Protein AF-A0A9D4VQV7-F1 (afdb_monomer)

Solvent-accessible surface area (backbone atoms only — not comparable to full-atom values): 7596 Å² total; per-residue (Å²): 142,79,90,75,77,91,83,79,82,80,90,80,82,66,96,60,77,80,74,54,74,72,49,72,66,51,50,52,51,50,50,54,52,49,52,47,58,74,73,32,100,76,67,82,64,39,58,66,58,33,50,50,50,48,56,39,54,72,32,68,40,46,46,51,50,55,73,50,18,88,80,66,76,58,61,87,49,49,63,60,50,6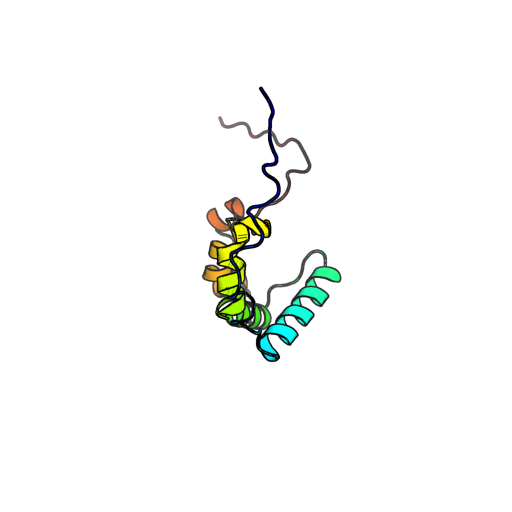4,79,36,30,74,57,67,20,37,95,81,56,71,86,47,76,63,54,60,71,58,51,84,68,81,78,88,67,91,82,88,82,88,86,132

Mean predicted aligned error: 12.28 Å

pLDDT: mean 74.73, std 15.75, range [38.66, 90.81]

Foldseek 3Di:
DDPDDPPPPPPPDDPPLPVFDQDPLLVVLVVVVVVQVVPDVDRQLAQVNLVSVLVNCPRPNNVVVVVVCVVVVDQPCVVVCNVCSNLSNDPPRDDDPVNVVSPDDDPPDDDDDDDD

Radius of gyration: 19.76 Å; Cα contacts (8 Å, |Δi|>4): 47; chains: 1; bounding box: 41×47×54 Å

Organism: Pisum sativum (NCBI:txid3888)

Sequence (116 aa):
MVLHDGAKELAQNDLNSAKYVISDESKDIGEKLSEIGSRLDYPHLTKDLAKEIETLWEDAAIQETYARGNELQVPDCTKYFMENLQRLSDANYVPTKEDVLYARVRTTGVVEIQFR

Nearest PDB structures (foldseek):
  2xtz-assembly1_A  TM=8.833E-01  e=1.045E-09  Arabidopsis thaliana
  1bh2-assembly1_A  TM=8.560E-01  e=1.954E-04  Rattus norvegicus
  1gia-assembly1_A  TM=8.616E-01  e=2.072E-04  Rattus norvegicus
  2gtp-assembly2_B  TM=8.513E-01  e=1.954E-04  Homo sapiens
  7l0s-assembly1_A  TM=8.351E-01  e=7.985E-04  Homo sapiens

Structure (mmCIF, N/CA/C/O backbone):
data_AF-A0A9D4VQV7-F1
#
_entry.id   AF-A0A9D4VQV7-F1
#
loop_
_atom_site.group_PDB
_atom_site.id
_atom_site.type_symbol
_atom_site.label_atom_id
_atom_site.label_alt_id
_atom_site.label_comp_id
_atom_site.label_asym_id
_atom_site.label_entity_id
_atom_site.label_seq_id
_atom_site.pdbx_PDB_ins_code
_atom_site.Cartn_x
_atom_site.Cartn_y
_atom_site.Cartn_z
_atom_site.occupancy
_atom_site.B_iso_or_equiv
_atom_site.auth_seq_id
_atom_site.auth_comp_id
_atom_site.auth_asym_id
_atom_site.auth_atom_id
_atom_site.pdbx_PDB_model_num
ATOM 1 N N . MET A 1 1 ? 30.487 33.971 27.716 1.00 39.31 1 MET A N 1
ATOM 2 C CA . MET A 1 1 ? 29.899 33.112 26.669 1.00 39.31 1 MET A CA 1
ATOM 3 C C . MET A 1 1 ? 29.344 31.885 27.373 1.00 39.31 1 MET A C 1
ATOM 5 O O . MET A 1 1 ? 30.071 30.930 27.591 1.00 39.31 1 MET A O 1
ATOM 9 N N . VAL A 1 2 ? 28.117 31.995 27.883 1.00 38.66 2 VAL A N 1
ATOM 10 C CA . VAL A 1 2 ? 27.450 30.943 28.663 1.00 38.66 2 VAL A CA 1
ATOM 11 C C . VAL A 1 2 ? 26.304 30.443 27.797 1.00 38.66 2 VAL A C 1
ATOM 13 O O . VAL A 1 2 ? 25.373 31.195 27.520 1.00 38.66 2 VAL A O 1
ATOM 16 N N . LEU A 1 3 ? 26.432 29.215 27.301 1.00 40.75 3 LEU A N 1
ATOM 17 C CA . LEU A 1 3 ? 25.389 28.519 26.557 1.00 40.75 3 LEU A CA 1
ATOM 18 C C . LEU A 1 3 ? 24.349 28.043 27.577 1.00 40.75 3 LEU A C 1
ATOM 20 O O . LEU A 1 3 ? 24.502 26.983 28.179 1.00 40.75 3 LEU A O 1
ATOM 24 N N . HIS A 1 4 ? 23.344 28.876 27.836 1.00 41.34 4 HIS A N 1
ATOM 25 C CA . HIS A 1 4 ? 22.174 28.476 28.606 1.00 41.34 4 HIS A CA 1
ATOM 26 C C . HIS A 1 4 ? 21.240 27.648 27.717 1.00 41.34 4 HIS A C 1
ATOM 28 O O . HIS A 1 4 ? 20.682 28.154 26.750 1.00 41.34 4 HIS A O 1
ATOM 34 N N . ASP A 1 5 ? 21.119 26.372 28.078 1.00 45.41 5 ASP A N 1
ATOM 35 C CA . ASP A 1 5 ? 19.846 25.664 28.239 1.00 45.41 5 ASP A CA 1
ATOM 36 C C . ASP A 1 5 ? 18.832 25.795 27.086 1.00 45.41 5 ASP A C 1
ATOM 38 O O . ASP A 1 5 ? 17.747 26.347 27.230 1.00 45.41 5 ASP A O 1
ATOM 42 N N . GLY A 1 6 ? 19.168 25.218 25.930 1.00 42.66 6 GLY A N 1
ATOM 43 C CA . GLY A 1 6 ? 18.225 24.964 24.832 1.00 42.66 6 GLY A CA 1
ATOM 44 C C . GLY A 1 6 ? 17.410 23.676 25.015 1.00 42.66 6 GLY A C 1
ATOM 45 O O . GLY A 1 6 ? 17.078 23.027 24.029 1.00 42.66 6 GLY A O 1
ATOM 46 N N . ALA A 1 7 ? 17.149 23.253 26.256 1.00 48.09 7 ALA A N 1
ATOM 47 C CA . ALA A 1 7 ? 16.491 21.978 26.560 1.00 48.09 7 ALA A CA 1
ATOM 48 C C . ALA A 1 7 ? 15.064 22.132 27.118 1.00 48.09 7 ALA A C 1
ATOM 50 O O . ALA A 1 7 ? 14.481 21.151 27.577 1.00 48.09 7 ALA A O 1
ATOM 51 N N . LYS A 1 8 ? 14.480 23.341 27.084 1.00 44.75 8 LYS A N 1
ATOM 52 C CA . LYS A 1 8 ? 13.220 23.628 27.790 1.00 44.75 8 LYS A CA 1
ATOM 53 C C . LYS A 1 8 ? 12.058 24.167 26.945 1.00 44.75 8 LYS A C 1
ATOM 55 O O . LYS A 1 8 ? 11.101 24.670 27.520 1.00 44.75 8 LYS A O 1
ATOM 60 N N . GLU A 1 9 ? 12.076 24.022 25.619 1.00 46.41 9 GLU A N 1
ATOM 61 C CA . GLU A 1 9 ? 11.001 24.580 24.767 1.00 46.41 9 GLU A CA 1
ATOM 62 C C . GLU A 1 9 ? 10.366 23.605 23.757 1.00 46.41 9 GLU A C 1
ATOM 64 O O . GLU A 1 9 ? 9.776 24.042 22.777 1.00 46.41 9 GLU A O 1
ATOM 69 N N . LEU A 1 10 ? 10.402 22.286 23.995 1.00 43.19 10 LEU A N 1
ATOM 70 C CA . LEU A 1 10 ? 9.681 21.315 23.141 1.00 43.19 10 LEU A CA 1
ATOM 71 C C . LEU A 1 10 ? 8.459 20.657 23.804 1.00 43.19 10 LEU A C 1
ATOM 73 O O . LEU A 1 10 ? 7.803 19.822 23.195 1.00 43.19 10 LEU A O 1
ATOM 77 N N . ALA A 1 11 ? 8.095 21.045 25.028 1.00 43.81 11 ALA A N 1
ATOM 78 C CA . ALA A 1 11 ? 6.955 20.460 25.745 1.00 43.81 11 ALA A CA 1
ATOM 79 C C . ALA A 1 11 ? 5.638 21.238 25.551 1.00 43.81 11 ALA A C 1
ATOM 81 O O . ALA A 1 11 ? 4.789 21.250 26.442 1.00 43.81 11 ALA A O 1
ATOM 82 N N . GLN A 1 12 ? 5.472 21.941 24.426 1.00 46.19 12 GLN A N 1
ATOM 83 C CA . GLN A 1 12 ? 4.318 22.822 24.241 1.00 46.19 12 GLN A CA 1
ATOM 84 C C . GLN A 1 12 ? 3.842 22.912 22.788 1.00 46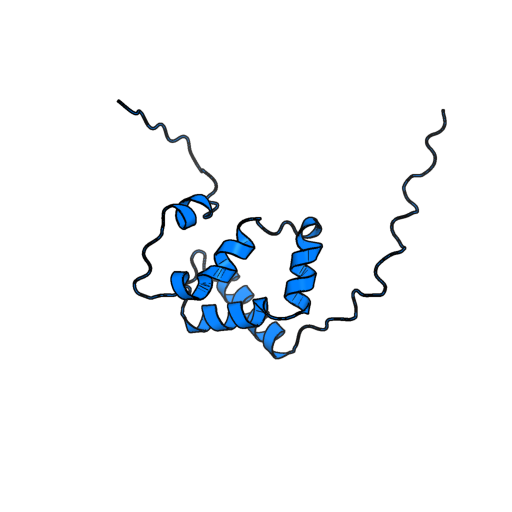.19 12 GLN A C 1
ATOM 86 O O . GLN A 1 12 ? 3.686 23.996 22.244 1.00 46.19 12 GLN A O 1
ATOM 91 N N . ASN A 1 13 ? 3.585 21.766 22.159 1.00 46.53 13 ASN A N 1
ATOM 92 C CA . ASN A 1 13 ? 2.568 21.643 21.111 1.00 46.53 13 ASN A CA 1
ATOM 93 C C . ASN A 1 13 ? 2.351 20.165 20.790 1.00 46.53 13 ASN A C 1
ATOM 95 O O . ASN A 1 13 ? 3.061 19.632 19.956 1.00 46.53 13 ASN A O 1
ATOM 99 N N . ASP A 1 14 ? 1.404 19.511 21.469 1.00 51.31 14 ASP A N 1
ATOM 100 C CA . ASP A 1 14 ? 0.492 18.572 20.799 1.00 51.31 14 ASP A CA 1
ATOM 101 C C . ASP A 1 14 ? -0.667 18.152 21.720 1.00 51.31 14 ASP A C 1
ATOM 103 O O . ASP A 1 14 ? -0.900 16.988 22.031 1.00 51.31 14 ASP A O 1
ATOM 107 N N . LEU A 1 15 ? -1.468 19.131 22.144 1.00 45.78 15 LEU A N 1
ATOM 108 C CA . LEU A 1 15 ? -2.792 18.873 22.731 1.00 45.78 15 LEU A CA 1
ATOM 109 C C . LEU A 1 15 ? -3.804 18.324 21.696 1.00 45.78 15 LEU A C 1
ATOM 111 O O . LEU A 1 15 ? -4.986 18.203 22.006 1.00 45.78 15 LEU A O 1
ATOM 115 N N . ASN A 1 16 ? -3.358 17.978 20.480 1.00 47.16 16 ASN A N 1
ATOM 116 C CA . ASN A 1 16 ? -4.187 17.421 19.412 1.00 47.16 16 ASN A CA 1
ATOM 117 C C . ASN A 1 16 ? -3.869 15.948 19.082 1.00 47.16 16 ASN A C 1
ATOM 119 O O . ASN A 1 16 ? -4.652 15.312 18.383 1.00 47.16 16 ASN A O 1
ATOM 123 N N . SER A 1 17 ? -2.801 15.364 19.646 1.00 48.19 17 SER A N 1
ATOM 124 C CA . SER A 1 17 ? -2.426 13.956 19.414 1.00 48.19 17 SER A CA 1
ATOM 125 C C . SER A 1 17 ? -3.482 12.939 19.883 1.00 48.19 17 SER A C 1
ATOM 127 O O . SER A 1 17 ? -3.385 11.763 19.548 1.00 48.19 17 SER A O 1
ATOM 129 N N . ALA A 1 18 ? -4.490 13.365 20.651 1.00 47.00 18 ALA A N 1
ATOM 130 C CA . ALA A 1 18 ? -5.588 12.520 21.125 1.00 47.00 18 ALA A CA 1
ATOM 131 C C . ALA A 1 18 ? -6.860 12.595 20.254 1.00 47.00 18 ALA A C 1
ATOM 133 O O . ALA A 1 18 ? -7.886 12.035 20.635 1.00 47.00 18 ALA A O 1
ATOM 134 N N . LYS A 1 19 ? -6.843 13.317 19.122 1.00 55.03 19 LYS A N 1
ATOM 135 C CA . LYS A 1 19 ? -8.062 13.560 18.332 1.00 55.03 19 LYS A CA 1
ATOM 136 C C . LYS A 1 19 ? -8.415 12.429 17.363 1.00 55.03 19 LYS A C 1
ATOM 138 O O . LYS A 1 19 ? -9.588 12.274 17.032 1.00 55.03 19 LYS A O 1
ATOM 143 N N . TYR A 1 20 ? -7.438 11.625 16.955 1.00 57.66 20 TYR A N 1
ATOM 144 C CA . TYR A 1 20 ? -7.641 10.547 15.991 1.00 57.66 20 TYR A CA 1
ATOM 145 C C . TYR A 1 20 ? -7.357 9.209 16.662 1.00 57.66 20 TYR A C 1
ATOM 147 O O . TYR A 1 20 ? -6.229 8.728 16.718 1.00 57.66 20 TYR A O 1
ATOM 155 N N . VAL A 1 21 ? -8.409 8.642 17.245 1.00 67.38 21 VAL A N 1
ATOM 156 C CA . VAL A 1 21 ? -8.399 7.259 17.714 1.00 67.38 21 VAL A CA 1
ATOM 157 C C . VAL A 1 21 ? -8.546 6.377 16.482 1.00 67.38 21 VAL A C 1
ATOM 159 O O . VAL A 1 21 ? -9.537 6.501 1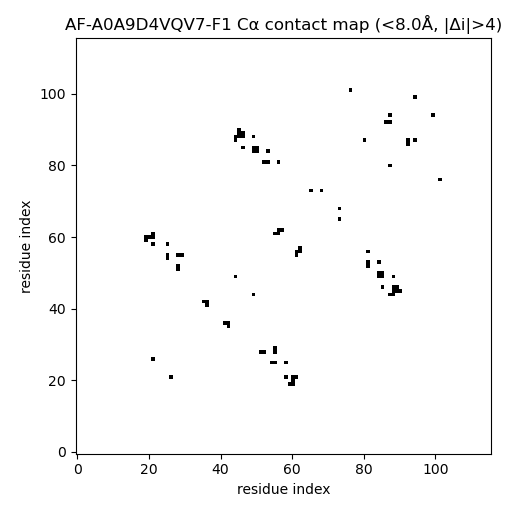5.765 1.00 67.38 21 VAL A O 1
ATOM 162 N N . ILE A 1 22 ? -7.560 5.511 16.245 1.00 71.69 22 ILE A N 1
ATOM 163 C CA . ILE A 1 22 ? -7.642 4.478 15.209 1.00 71.69 22 ILE A CA 1
ATOM 164 C C . ILE A 1 22 ? -8.887 3.630 15.492 1.00 71.69 22 ILE A C 1
ATOM 166 O O . ILE A 1 22 ? -9.069 3.155 16.618 1.00 71.69 22 ILE A O 1
ATOM 170 N N . SER A 1 23 ? -9.740 3.461 14.483 1.00 77.75 23 SER A N 1
ATOM 171 C CA . SER A 1 23 ? -10.932 2.615 14.585 1.00 77.75 23 SER A CA 1
ATOM 172 C C . SER A 1 23 ? -10.548 1.166 14.911 1.00 77.75 23 SER A C 1
ATOM 174 O O . SER A 1 23 ? -9.482 0.698 14.514 1.00 77.75 23 SER A O 1
ATOM 176 N N . ASP A 1 24 ? -11.420 0.434 15.612 1.00 77.50 24 ASP A N 1
ATOM 177 C CA . ASP A 1 24 ? -11.154 -0.962 16.006 1.00 77.50 24 ASP A CA 1
ATOM 178 C C . ASP A 1 24 ? -10.850 -1.856 14.783 1.00 77.50 24 ASP A C 1
ATOM 180 O O . ASP A 1 24 ? -9.921 -2.657 14.812 1.00 77.50 24 ASP A O 1
ATOM 184 N N . GLU A 1 25 ? -11.533 -1.607 13.660 1.00 78.38 25 GLU A N 1
ATOM 185 C CA . GLU A 1 25 ? -11.310 -2.279 12.369 1.00 78.38 25 GLU A CA 1
ATOM 186 C C . GLU A 1 25 ? -9.920 -1.988 11.776 1.00 78.38 2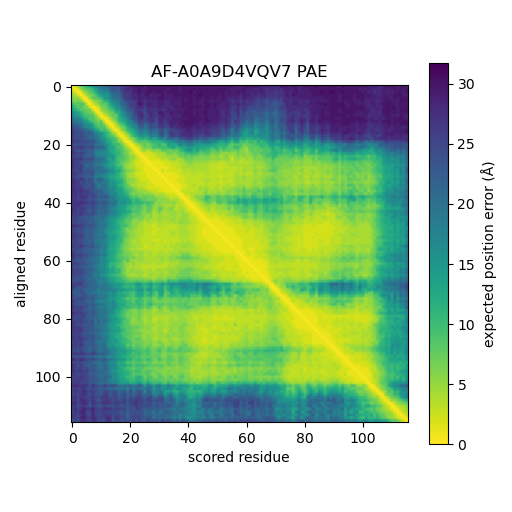5 GLU A C 1
ATOM 188 O O . GLU A 1 25 ? -9.187 -2.900 11.402 1.00 78.38 25 GLU A O 1
ATOM 193 N N . SER A 1 26 ? -9.497 -0.723 11.756 1.00 82.62 26 SER A N 1
ATOM 194 C CA . SER A 1 26 ? -8.164 -0.323 11.28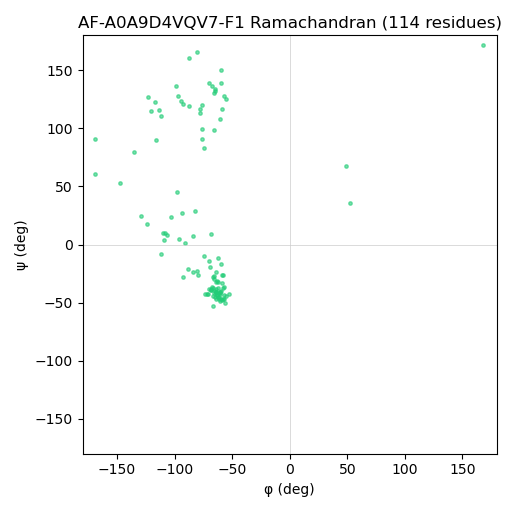5 1.00 82.62 26 SER A CA 1
ATOM 195 C C . SER A 1 26 ? -7.046 -0.909 12.158 1.00 82.62 26 SER A C 1
ATOM 197 O O . SER A 1 26 ? -5.954 -1.210 11.671 1.00 82.62 26 SER A O 1
ATOM 199 N N . LYS A 1 27 ? -7.313 -1.098 13.455 1.00 83.31 27 LYS A N 1
ATOM 200 C CA . LYS A 1 27 ? -6.377 -1.724 14.390 1.00 83.31 27 LYS A CA 1
ATOM 201 C C . LYS A 1 27 ? -6.231 -3.228 14.133 1.00 83.31 27 LYS A C 1
ATOM 203 O O . LYS A 1 27 ? -5.100 -3.710 14.132 1.00 83.31 27 LYS A O 1
ATOM 208 N N . ASP A 1 28 ? -7.333 -3.934 13.880 1.00 86.06 28 ASP A N 1
ATOM 209 C CA . ASP A 1 28 ? -7.330 -5.356 13.500 1.00 86.06 28 ASP A CA 1
ATOM 210 C C . ASP A 1 28 ? -6.537 -5.585 12.202 1.00 86.06 28 ASP A C 1
ATOM 212 O O . ASP A 1 28 ? -5.613 -6.402 12.166 1.00 86.06 28 ASP A O 1
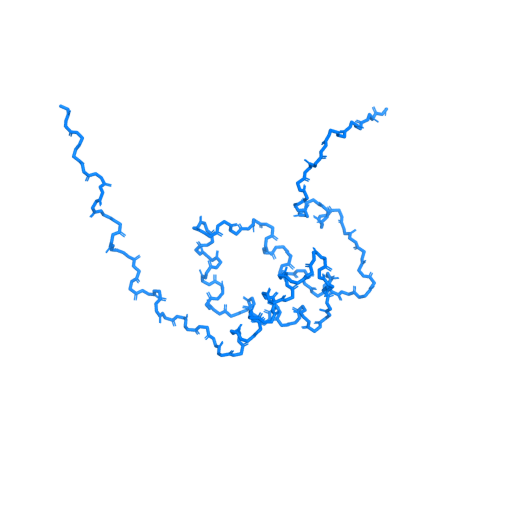ATOM 216 N N . ILE A 1 29 ? -6.790 -4.758 11.180 1.00 86.25 29 ILE A N 1
ATOM 217 C CA . ILE A 1 29 ? -6.041 -4.778 9.916 1.00 86.25 29 ILE A CA 1
ATOM 218 C C . ILE A 1 29 ? -4.540 -4.573 10.168 1.00 86.25 29 ILE A C 1
ATOM 220 O O . ILE A 1 29 ? -3.705 -5.312 9.641 1.00 86.25 29 ILE A O 1
ATOM 224 N N . GLY A 1 30 ? -4.176 -3.587 10.993 1.00 85.31 30 GLY A N 1
ATOM 225 C CA . GLY A 1 30 ? -2.782 -3.317 11.345 1.00 85.31 30 GLY A CA 1
ATOM 226 C C . GLY A 1 30 ? -2.100 -4.492 12.055 1.00 85.31 30 GLY A C 1
ATOM 227 O O . GLY A 1 30 ? -0.954 -4.821 11.738 1.00 85.31 30 GLY A O 1
ATOM 228 N N . GLU A 1 31 ? -2.797 -5.155 12.980 1.00 87.31 31 GLU A N 1
ATOM 229 C CA . GLU A 1 31 ? -2.286 -6.329 13.696 1.00 87.31 31 GLU A CA 1
ATOM 230 C C . GLU A 1 31 ? -2.063 -7.512 12.744 1.00 87.31 31 GLU A C 1
ATOM 232 O O . GLU A 1 31 ? -0.978 -8.100 12.733 1.00 87.31 31 GLU A O 1
ATOM 237 N N . LYS A 1 32 ? -3.030 -7.786 11.861 1.00 87.69 32 LYS A N 1
ATOM 238 C CA . LYS A 1 32 ? -2.930 -8.813 10.816 1.00 87.69 32 LYS A CA 1
ATOM 239 C C . LYS A 1 32 ? -1.740 -8.567 9.884 1.00 87.69 32 LYS A C 1
ATOM 241 O O . LYS A 1 32 ? -0.962 -9.486 9.616 1.00 87.69 32 LYS A O 1
ATOM 246 N N . LEU A 1 33 ? -1.562 -7.333 9.405 1.00 86.31 33 LEU A N 1
ATOM 247 C CA . LEU A 1 33 ? -0.442 -6.958 8.534 1.00 86.31 33 LEU A CA 1
ATOM 248 C C . LEU A 1 33 ? 0.910 -7.106 9.243 1.00 86.31 33 LEU A C 1
ATOM 250 O O . LEU A 1 33 ? 1.867 -7.605 8.646 1.00 86.31 33 LEU A O 1
ATOM 254 N N . SER A 1 34 ? 0.978 -6.718 10.519 1.00 86.62 34 SER A N 1
ATOM 255 C CA . SER A 1 34 ? 2.170 -6.879 11.356 1.00 86.62 34 SER A CA 1
ATOM 256 C C . SER A 1 34 ? 2.528 -8.354 11.554 1.00 86.62 34 SER A C 1
ATOM 258 O O . SER A 1 34 ? 3.689 -8.742 11.397 1.00 86.62 34 SER A O 1
ATOM 260 N N . GLU A 1 35 ? 1.533 -9.209 11.811 1.00 88.50 35 GLU A N 1
ATOM 261 C CA . GLU A 1 35 ? 1.744 -10.650 11.950 1.00 88.50 35 GLU A CA 1
ATOM 262 C C . GLU A 1 35 ? 2.292 -11.266 10.653 1.00 88.50 35 GLU A C 1
ATOM 264 O O . GLU A 1 35 ? 3.278 -12.008 10.679 1.00 88.50 35 GLU A O 1
ATOM 269 N N . ILE A 1 36 ? 1.698 -10.923 9.505 1.00 85.62 36 ILE A N 1
ATOM 270 C CA . ILE A 1 36 ? 2.134 -11.406 8.189 1.00 85.62 36 ILE A CA 1
ATOM 271 C C . ILE A 1 36 ? 3.577 -10.967 7.903 1.00 85.62 36 ILE A C 1
ATOM 273 O O . ILE A 1 36 ? 4.407 -11.801 7.532 1.00 85.62 36 ILE A O 1
ATOM 277 N N . GLY A 1 37 ? 3.886 -9.683 8.110 1.00 82.56 37 GLY A N 1
ATOM 278 C CA . GLY A 1 37 ? 5.217 -9.120 7.875 1.00 82.56 37 GLY A CA 1
ATOM 279 C C . GLY A 1 37 ? 6.291 -9.660 8.822 1.00 82.56 37 GLY A C 1
ATOM 280 O O . GLY A 1 37 ? 7.454 -9.745 8.440 1.00 82.56 37 GLY A O 1
ATOM 281 N N . SER A 1 38 ? 5.918 -10.076 10.036 1.00 82.56 38 SER A N 1
ATOM 282 C CA . SER A 1 38 ? 6.850 -10.715 10.972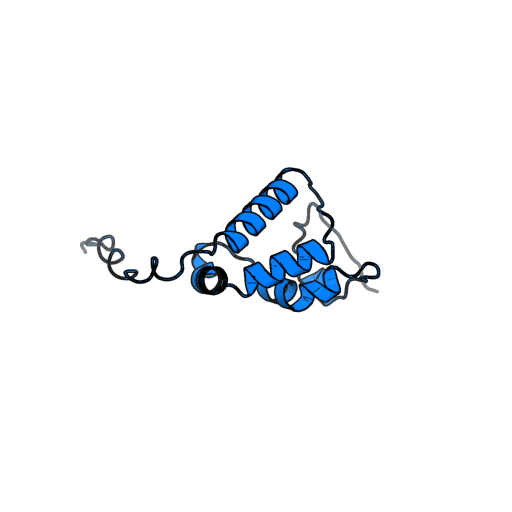 1.00 82.56 38 SER A CA 1
ATOM 283 C C . SER A 1 38 ? 7.102 -12.193 10.661 1.00 82.56 38 SER A C 1
ATOM 285 O O . SER A 1 38 ? 8.127 -12.729 11.083 1.00 82.56 38 SER A O 1
ATOM 287 N N . ARG A 1 39 ? 6.159 -12.880 10.006 1.00 85.38 39 ARG A N 1
ATOM 288 C CA . ARG A 1 39 ? 6.235 -14.326 9.736 1.00 85.38 39 ARG A CA 1
ATOM 289 C C . ARG A 1 39 ? 6.863 -14.658 8.387 1.00 85.38 39 ARG A C 1
ATOM 291 O O . ARG A 1 39 ? 7.397 -15.755 8.240 1.00 85.38 39 ARG A O 1
ATOM 298 N N . LEU A 1 40 ? 6.743 -13.765 7.405 1.00 78.88 40 LEU A N 1
ATOM 299 C CA . LEU A 1 40 ? 7.175 -13.992 6.028 1.00 78.88 40 LEU A CA 1
ATOM 300 C C . LEU A 1 40 ? 8.171 -12.919 5.588 1.00 78.88 40 LEU A C 1
ATOM 302 O O . LEU A 1 40 ? 7.848 -11.737 5.602 1.00 78.88 40 LEU A O 1
ATOM 306 N N . ASP A 1 41 ? 9.336 -13.339 5.087 1.00 77.62 41 ASP A N 1
ATOM 307 C CA . ASP A 1 41 ? 10.314 -12.426 4.476 1.00 77.62 41 ASP A CA 1
ATOM 308 C C . ASP A 1 41 ? 9.789 -11.773 3.181 1.00 77.62 41 ASP A C 1
ATOM 310 O O . ASP A 1 41 ? 10.195 -10.667 2.827 1.00 77.62 41 ASP A O 1
ATOM 314 N N . TYR A 1 42 ? 8.869 -12.448 2.479 1.00 78.56 42 TYR A N 1
ATOM 315 C CA . TYR A 1 42 ? 8.264 -11.990 1.223 1.00 78.56 42 TYR A CA 1
ATOM 316 C C . TYR A 1 42 ? 6.746 -12.224 1.239 1.00 78.56 42 TYR A C 1
ATOM 318 O O . TYR A 1 42 ? 6.264 -13.217 0.685 1.00 78.56 42 TYR A O 1
ATOM 326 N N . PRO A 1 43 ? 5.969 -11.356 1.907 1.00 82.50 43 PRO A N 1
ATOM 327 C CA . PRO A 1 43 ? 4.525 -11.509 1.965 1.00 82.50 43 PRO A CA 1
ATOM 328 C C . PRO A 1 43 ? 3.894 -11.293 0.585 1.00 82.50 43 PRO A C 1
ATOM 330 O O . PRO A 1 43 ? 4.238 -10.364 -0.147 1.00 82.50 43 PRO A O 1
ATOM 333 N N . HIS A 1 44 ? 2.943 -12.156 0.229 1.00 82.06 44 HIS A N 1
ATOM 334 C CA . HIS A 1 44 ? 2.183 -12.010 -1.008 1.00 82.06 44 HIS A CA 1
ATOM 335 C C . HIS A 1 44 ? 1.108 -10.935 -0.843 1.00 82.06 44 HIS A C 1
ATOM 337 O O . HIS A 1 44 ? 0.169 -11.103 -0.065 1.00 82.06 44 HIS A O 1
ATOM 343 N N . LEU A 1 45 ? 1.219 -9.855 -1.617 1.00 85.44 45 LEU A N 1
ATOM 344 C CA . LEU A 1 45 ? 0.200 -8.815 -1.679 1.00 85.44 45 LEU A CA 1
ATOM 345 C C . LEU A 1 45 ? -0.993 -9.307 -2.512 1.00 85.44 45 LEU A C 1
ATOM 347 O O . LEU A 1 45 ? -0.956 -9.300 -3.741 1.00 85.44 45 LEU A O 1
ATOM 351 N N . THR A 1 46 ? -2.047 -9.764 -1.841 1.00 87.69 46 THR A N 1
ATOM 352 C CA . THR A 1 46 ? -3.319 -10.127 -2.485 1.00 87.69 46 THR A CA 1
ATOM 353 C C . THR A 1 46 ? -4.228 -8.903 -2.610 1.00 87.69 46 THR A C 1
ATOM 355 O O . THR A 1 46 ? -4.055 -7.924 -1.887 1.00 87.69 46 THR A O 1
ATOM 358 N N . LYS A 1 47 ? -5.228 -8.951 -3.502 1.00 87.81 47 LYS A N 1
ATOM 359 C CA . LYS A 1 47 ? -6.207 -7.855 -3.665 1.00 87.81 47 LYS A CA 1
ATOM 360 C C . LYS A 1 47 ? -6.983 -7.540 -2.384 1.00 87.81 47 LYS A C 1
ATOM 362 O O . LYS A 1 47 ? -7.327 -6.388 -2.154 1.00 87.81 47 LYS A O 1
ATOM 367 N N . ASP A 1 48 ? -7.243 -8.559 -1.568 1.00 88.00 48 ASP A N 1
ATOM 368 C CA . ASP A 1 48 ? -7.915 -8.411 -0.274 1.00 88.00 48 ASP A CA 1
ATOM 369 C C . ASP A 1 48 ? -7.038 -7.615 0.701 1.00 88.00 48 ASP A C 1
ATOM 371 O O . ASP A 1 48 ? -7.441 -6.546 1.149 1.00 88.00 48 ASP A O 1
ATOM 375 N N . LEU A 1 49 ? -5.779 -8.040 0.878 1.00 86.94 49 LEU A N 1
ATOM 376 C CA . LEU A 1 49 ? -4.800 -7.319 1.699 1.00 86.94 49 LEU A CA 1
ATOM 377 C C . LEU A 1 49 ? -4.562 -5.897 1.188 1.00 86.94 49 LEU A C 1
ATOM 379 O O . LEU A 1 49 ? -4.449 -4.970 1.977 1.00 86.94 49 LEU A O 1
ATOM 383 N N . ALA A 1 50 ? -4.495 -5.700 -0.127 1.00 89.06 50 ALA A N 1
ATOM 384 C CA . ALA A 1 50 ? -4.316 -4.373 -0.701 1.00 89.06 50 ALA A CA 1
ATOM 385 C C . ALA A 1 50 ? -5.493 -3.446 -0.394 1.00 89.06 50 ALA A C 1
ATOM 387 O O . ALA A 1 50 ? -5.273 -2.278 -0.094 1.00 89.06 50 ALA A O 1
ATOM 388 N N . LYS A 1 51 ? -6.723 -3.969 -0.411 1.00 88.69 51 LYS A N 1
ATOM 389 C CA . LYS A 1 51 ? -7.918 -3.218 -0.024 1.00 88.69 51 LYS A CA 1
ATOM 390 C C . LYS A 1 51 ? -7.941 -2.909 1.474 1.00 88.69 51 LYS A C 1
ATOM 392 O O . LYS A 1 51 ? -8.325 -1.808 1.858 1.00 88.69 51 LYS A O 1
ATOM 397 N N . GLU A 1 52 ? -7.512 -3.847 2.313 1.00 89.38 52 GLU A N 1
ATOM 398 C CA . GLU A 1 52 ? -7.350 -3.617 3.753 1.00 89.38 52 GLU A CA 1
ATOM 399 C C . GLU A 1 52 ? -6.304 -2.520 4.026 1.00 89.38 52 GLU A C 1
ATOM 401 O O . GLU A 1 52 ? -6.567 -1.595 4.791 1.00 89.38 52 GLU A O 1
ATOM 406 N N . ILE A 1 53 ? -5.151 -2.559 3.345 1.00 88.69 53 ILE A N 1
ATOM 407 C CA . ILE A 1 53 ? -4.107 -1.525 3.446 1.00 88.69 53 ILE A CA 1
ATOM 408 C C . ILE A 1 53 ? -4.616 -0.175 2.926 1.00 88.69 53 ILE A C 1
ATOM 410 O O . ILE A 1 53 ? -4.331 0.847 3.537 1.00 88.69 53 ILE A O 1
ATOM 414 N N . GLU A 1 54 ? -5.369 -0.153 1.825 1.00 89.38 54 GLU A N 1
ATOM 415 C CA . GLU A 1 54 ? -5.982 1.066 1.278 1.00 89.38 54 GLU A CA 1
ATOM 416 C C . GLU A 1 54 ? -6.971 1.677 2.279 1.00 89.38 54 GLU A C 1
ATOM 418 O O . GLU A 1 54 ? -6.879 2.861 2.585 1.00 89.38 54 GLU A O 1
ATOM 423 N N . THR A 1 55 ? -7.823 0.847 2.887 1.00 88.44 55 THR A N 1
ATOM 424 C CA . THR A 1 55 ? -8.763 1.268 3.940 1.00 88.44 55 THR A CA 1
ATOM 425 C C . THR A 1 55 ? -8.019 1.841 5.147 1.00 88.44 55 THR A C 1
ATOM 427 O O . THR A 1 55 ? -8.401 2.876 5.687 1.00 88.44 55 THR A O 1
ATOM 430 N N . LEU A 1 56 ? -6.921 1.195 5.557 1.00 87.69 56 LEU A N 1
ATOM 431 C CA . LEU A 1 56 ? -6.057 1.692 6.624 1.00 87.69 56 LEU A CA 1
ATOM 432 C C . LEU A 1 56 ? -5.399 3.023 6.233 1.00 87.69 56 LEU A C 1
ATOM 434 O O . LEU A 1 56 ? -5.316 3.931 7.050 1.00 87.69 56 LEU A O 1
ATOM 438 N N . TRP A 1 57 ? -4.944 3.156 4.990 1.00 87.44 57 TRP A N 1
ATOM 439 C CA . TRP A 1 57 ? -4.307 4.367 4.487 1.00 87.44 57 TRP A CA 1
ATOM 440 C C . TRP A 1 57 ? -5.275 5.550 4.418 1.00 87.44 57 TRP A C 1
ATOM 442 O O . TRP A 1 57 ? -4.870 6.665 4.730 1.00 87.44 57 TRP A O 1
ATOM 452 N N . GLU A 1 58 ? -6.540 5.335 4.055 1.00 85.88 58 GLU A N 1
ATOM 453 C CA . GLU A 1 58 ? -7.566 6.386 4.027 1.00 85.88 58 GLU A CA 1
ATOM 454 C C . GLU A 1 58 ? -7.994 6.867 5.425 1.00 85.88 58 GLU A C 1
ATOM 456 O O . GLU A 1 58 ? -8.612 7.929 5.549 1.00 85.88 58 GLU A O 1
ATOM 461 N N . ASP A 1 59 ? -7.643 6.136 6.488 1.00 86.75 59 ASP A N 1
ATOM 462 C CA . ASP A 1 59 ? -7.966 6.528 7.855 1.00 86.75 59 ASP A CA 1
ATOM 463 C C . ASP A 1 59 ? -7.251 7.831 8.260 1.00 86.75 59 ASP A C 1
ATOM 465 O O . ASP A 1 59 ? -6.046 8.026 8.060 1.00 86.75 59 ASP A O 1
ATOM 469 N N . ALA A 1 60 ? -8.006 8.742 8.879 1.00 82.50 60 ALA A N 1
ATOM 470 C CA . ALA A 1 60 ? -7.509 10.058 9.266 1.00 82.50 60 ALA A CA 1
ATOM 471 C C . ALA A 1 60 ? -6.360 9.987 10.289 1.00 82.50 60 ALA A C 1
ATOM 473 O O . ALA A 1 60 ? 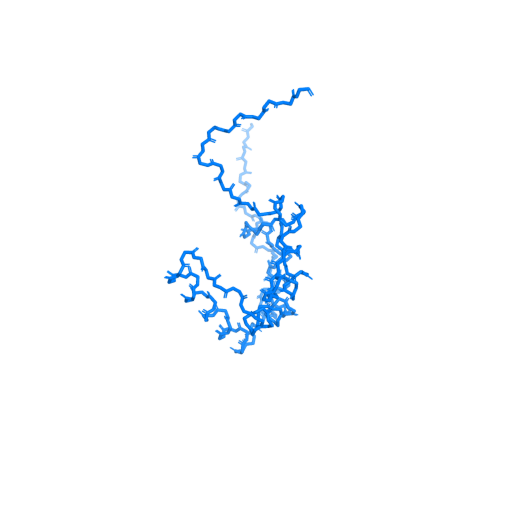-5.464 10.833 10.254 1.00 82.50 60 ALA A O 1
ATOM 474 N N . ALA A 1 61 ? -6.348 8.982 11.172 1.00 83.94 61 ALA A N 1
ATOM 475 C CA . ALA A 1 61 ? -5.260 8.784 12.124 1.00 83.94 61 ALA A CA 1
ATOM 476 C C . ALA A 1 61 ? -3.967 8.367 11.409 1.00 83.94 61 ALA A C 1
ATOM 478 O O . ALA A 1 61 ? -2.880 8.835 11.763 1.00 83.94 61 ALA A O 1
ATOM 479 N N . ILE A 1 62 ? -4.073 7.528 10.374 1.00 84.56 62 ILE A N 1
ATOM 480 C CA . ILE A 1 62 ? -2.928 7.080 9.574 1.00 84.56 62 ILE A CA 1
ATOM 481 C C . ILE A 1 62 ? -2.401 8.212 8.694 1.00 84.56 62 ILE A C 1
ATOM 483 O O . ILE A 1 62 ? -1.190 8.435 8.665 1.00 84.56 62 ILE A O 1
ATOM 487 N N . GLN A 1 63 ? -3.280 8.990 8.060 1.00 85.56 63 GLN A N 1
ATOM 488 C CA . GLN A 1 63 ? -2.878 10.183 7.309 1.00 85.56 63 GLN A CA 1
ATOM 489 C C . GLN A 1 63 ? -2.180 11.222 8.197 1.00 85.56 63 GLN A C 1
ATOM 491 O O . GLN A 1 63 ? -1.166 11.794 7.795 1.00 85.56 63 GLN A O 1
ATOM 496 N N . GLU A 1 64 ? -2.663 11.448 9.423 1.00 82.62 64 GLU A N 1
ATOM 497 C CA . GLU A 1 64 ? -1.995 12.364 10.353 1.00 82.62 64 GLU A CA 1
ATOM 498 C C . GLU A 1 64 ? -0.641 11.813 10.827 1.00 82.62 64 GLU A C 1
ATOM 500 O O . GLU A 1 64 ? 0.343 12.552 10.884 1.00 82.62 64 GLU A O 1
ATOM 505 N N . THR A 1 65 ? -0.552 10.505 11.081 1.00 82.56 65 THR A N 1
ATOM 506 C CA . THR A 1 65 ? 0.716 9.829 11.399 1.00 82.56 65 THR A CA 1
ATOM 507 C C . THR A 1 65 ? 1.717 9.958 10.248 1.00 82.56 65 THR A C 1
ATOM 509 O O . THR A 1 65 ? 2.891 10.246 10.473 1.00 82.56 65 THR A O 1
ATOM 512 N N . TYR A 1 66 ? 1.252 9.818 9.005 1.00 82.44 66 TYR A N 1
ATOM 513 C CA . TYR A 1 66 ? 2.062 10.028 7.809 1.00 82.44 66 TYR A CA 1
ATOM 514 C C . TYR A 1 66 ? 2.527 11.483 7.661 1.00 82.44 66 TYR A C 1
ATOM 516 O O . TYR A 1 66 ? 3.685 11.721 7.318 1.00 82.44 66 TYR A O 1
ATOM 524 N N . ALA A 1 67 ? 1.676 12.467 7.973 1.00 79.81 67 ALA A N 1
ATOM 525 C CA . ALA A 1 67 ? 2.051 13.884 7.960 1.00 79.81 67 ALA A CA 1
ATOM 526 C C . ALA A 1 67 ? 3.140 14.211 9.000 1.00 79.81 67 ALA A C 1
ATOM 528 O O . ALA A 1 67 ? 4.011 15.045 8.748 1.00 79.81 67 ALA A O 1
ATOM 529 N N . ARG A 1 68 ? 3.141 13.499 10.134 1.00 75.44 68 ARG A N 1
ATOM 530 C CA . ARG A 1 68 ? 4.219 13.508 11.142 1.00 75.44 68 ARG A CA 1
ATOM 531 C C . ARG A 1 68 ? 5.362 12.541 10.805 1.00 75.44 68 ARG A C 1
ATOM 533 O O . ARG A 1 68 ? 6.285 12.357 11.593 1.00 75.44 68 ARG A O 1
ATOM 540 N N . GLY A 1 69 ? 5.349 1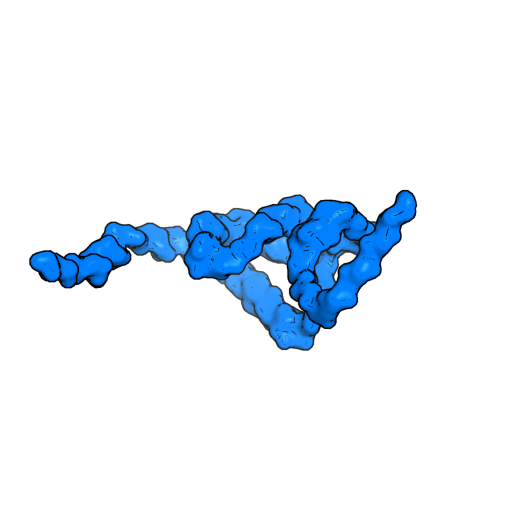1.940 9.615 1.00 64.38 69 GLY A N 1
ATOM 541 C CA . GLY A 1 69 ? 6.270 10.887 9.182 1.00 64.38 69 GLY A CA 1
ATOM 542 C C . GLY A 1 69 ? 7.748 11.283 9.176 1.00 64.38 69 GLY A C 1
ATOM 543 O O . GLY A 1 69 ? 8.607 10.400 9.213 1.00 64.38 69 GLY A O 1
ATOM 544 N N . ASN A 1 70 ? 8.053 12.586 9.219 1.00 61.78 70 ASN A N 1
ATOM 545 C CA . ASN A 1 70 ? 9.408 13.099 9.436 1.00 61.78 70 ASN A CA 1
ATOM 546 C C . ASN A 1 70 ? 10.018 12.612 10.769 1.00 61.78 70 ASN A C 1
ATOM 548 O O . ASN A 1 70 ? 11.233 12.486 10.883 1.00 61.78 70 ASN A O 1
ATOM 552 N N . GLU A 1 71 ? 9.185 12.287 11.760 1.00 65.94 71 GLU A N 1
ATOM 553 C CA . GLU A 1 71 ? 9.605 11.725 13.050 1.00 65.94 71 GLU A CA 1
ATOM 554 C C . GLU A 1 71 ? 9.700 10.186 13.025 1.00 65.94 71 GLU A C 1
ATOM 556 O O . GLU A 1 71 ? 10.410 9.593 13.836 1.00 65.94 71 GLU A O 1
ATOM 561 N N . LEU A 1 72 ? 9.023 9.529 12.074 1.00 65.31 72 LEU A N 1
ATOM 562 C CA . LEU A 1 72 ? 8.796 8.075 12.046 1.00 65.31 72 LEU A CA 1
ATOM 563 C C . LEU A 1 72 ? 9.590 7.325 10.961 1.00 65.31 72 LEU A C 1
ATOM 565 O O . LEU A 1 72 ? 9.357 6.140 10.740 1.00 65.31 72 LEU A O 1
ATOM 569 N N . GLN A 1 73 ? 10.538 7.990 10.292 1.00 71.38 73 GLN A N 1
ATOM 570 C CA . GLN A 1 73 ? 11.350 7.418 9.201 1.00 71.38 73 GLN A CA 1
ATOM 571 C C . GLN A 1 73 ? 10.516 6.761 8.087 1.00 71.38 73 GLN A C 1
ATOM 573 O O . GLN A 1 73 ? 10.917 5.749 7.503 1.00 71.38 73 GLN A O 1
ATOM 578 N N . VAL A 1 74 ? 9.351 7.334 7.781 1.00 78.00 74 VAL A N 1
ATOM 579 C CA . VAL A 1 74 ? 8.504 6.826 6.701 1.00 78.00 74 VAL A CA 1
ATOM 580 C C . VAL A 1 74 ? 9.231 7.013 5.361 1.00 78.00 74 VAL A C 1
ATOM 582 O O . VAL A 1 74 ? 9.712 8.113 5.089 1.00 78.00 74 VAL A O 1
ATOM 585 N N . PRO A 1 75 ? 9.331 5.978 4.504 1.00 78.81 75 PRO A N 1
ATOM 586 C CA . PRO A 1 75 ? 9.956 6.123 3.194 1.00 78.81 75 PRO A CA 1
ATOM 587 C C . PRO A 1 75 ? 9.236 7.166 2.333 1.00 78.81 75 PRO A C 1
ATOM 589 O O . PRO A 1 75 ? 8.009 7.130 2.235 1.00 78.81 75 PRO A O 1
ATOM 592 N N . ASP A 1 76 ? 9.971 8.004 1.600 1.00 78.19 76 ASP A N 1
ATOM 593 C CA . ASP A 1 76 ? 9.392 8.955 0.633 1.00 78.19 76 ASP A CA 1
ATOM 594 C C . ASP A 1 76 ? 8.545 8.255 -0.446 1.00 78.19 76 ASP A C 1
ATOM 596 O O . ASP A 1 76 ? 7.600 8.812 -1.001 1.00 78.19 76 ASP A O 1
ATOM 600 N N . CYS A 1 77 ? 8.865 6.989 -0.722 1.00 82.62 77 CYS A N 1
ATOM 601 C CA . CYS A 1 77 ? 8.174 6.138 -1.687 1.00 82.62 77 CYS A CA 1
ATOM 602 C C . CYS A 1 77 ? 6.803 5.650 -1.190 1.00 82.62 77 CYS A C 1
ATOM 604 O O . CYS A 1 77 ? 6.055 5.063 -1.966 1.00 82.62 77 CYS A O 1
ATOM 606 N N . THR A 1 78 ? 6.469 5.858 0.090 1.00 84.75 78 THR A N 1
ATOM 607 C CA . THR A 1 78 ? 5.248 5.321 0.712 1.00 84.75 78 THR A CA 1
ATOM 608 C C . THR A 1 78 ? 4.014 5.761 -0.053 1.00 84.75 78 THR A C 1
ATOM 610 O O . THR A 1 78 ? 3.241 4.914 -0.486 1.00 84.75 78 THR A O 1
ATOM 613 N N . LYS A 1 79 ? 3.875 7.063 -0.326 1.00 86.38 79 LYS A N 1
ATOM 614 C CA . LYS A 1 79 ? 2.725 7.587 -1.070 1.00 86.38 79 LYS A CA 1
ATOM 615 C C . LYS A 1 79 ? 2.569 6.927 -2.445 1.00 86.38 79 LYS A C 1
ATOM 617 O O . LYS A 1 79 ? 1.466 6.530 -2.799 1.00 86.38 79 LYS A O 1
ATOM 622 N N . TYR A 1 80 ? 3.672 6.745 -3.176 1.00 88.19 80 TYR A N 1
ATOM 623 C CA . TYR A 1 80 ? 3.657 6.095 -4.489 1.00 88.19 80 TYR A CA 1
ATOM 624 C C . TYR A 1 80 ? 3.092 4.674 -4.412 1.00 88.19 80 TYR A C 1
ATOM 626 O O . TYR A 1 80 ? 2.213 4.321 -5.196 1.00 88.19 80 TYR A O 1
ATOM 634 N N . PHE A 1 81 ? 3.565 3.868 -3.456 1.00 87.06 81 PHE A N 1
ATOM 635 C CA . PHE A 1 81 ? 3.074 2.502 -3.291 1.00 87.06 81 PHE A CA 1
ATOM 636 C C . PHE A 1 81 ? 1.609 2.471 -2.853 1.00 87.06 81 PHE A C 1
ATOM 638 O O . PHE A 1 81 ? 0.849 1.691 -3.418 1.00 87.06 81 PHE A O 1
ATOM 645 N N . MET A 1 82 ? 1.200 3.349 -1.930 1.00 88.19 82 MET A N 1
ATOM 646 C CA . MET A 1 82 ? -0.188 3.426 -1.458 1.00 88.19 82 MET A CA 1
ATOM 647 C C . MET A 1 82 ? -1.156 3.808 -2.589 1.00 88.19 82 MET A C 1
ATOM 649 O O . MET A 1 82 ? -2.178 3.154 -2.762 1.00 88.19 82 MET A O 1
ATOM 653 N N . GLU A 1 83 ? -0.805 4.780 -3.438 1.00 88.25 83 GLU A N 1
ATOM 654 C CA . GLU A 1 83 ? -1.622 5.169 -4.603 1.00 88.25 83 GLU A CA 1
ATOM 655 C C . GLU A 1 83 ? -1.654 4.093 -5.708 1.00 88.25 83 GLU A C 1
ATOM 657 O O . GLU A 1 83 ? -2.549 4.085 -6.551 1.00 88.25 83 GLU A O 1
ATOM 662 N N . ASN A 1 84 ? -0.690 3.165 -5.718 1.00 88.50 84 ASN A N 1
ATOM 663 C CA . ASN A 1 84 ? -0.575 2.098 -6.717 1.00 88.50 84 ASN A CA 1
ATOM 664 C C . ASN A 1 84 ? -0.955 0.703 -6.184 1.00 88.50 84 ASN A C 1
ATOM 666 O O . ASN A 1 84 ? -0.767 -0.281 -6.906 1.00 88.50 84 ASN A O 1
ATOM 670 N N . LEU A 1 85 ? -1.497 0.581 -4.966 1.00 89.19 85 LEU A N 1
ATOM 671 C CA . LEU A 1 85 ? -1.792 -0.702 -4.301 1.00 89.19 85 LEU A CA 1
ATOM 672 C C . LEU A 1 85 ? -2.638 -1.654 -5.157 1.00 89.19 85 LEU A C 1
ATOM 674 O O . LEU A 1 85 ? -2.331 -2.843 -5.263 1.00 89.19 85 LEU A O 1
ATOM 678 N N . GLN A 1 86 ? -3.667 -1.137 -5.830 1.00 87.00 86 GLN A N 1
ATOM 679 C CA . GLN A 1 86 ? -4.528 -1.931 -6.718 1.00 87.00 86 GLN A CA 1
ATOM 680 C C . GLN A 1 86 ? -3.756 -2.536 -7.896 1.00 87.00 86 GLN A C 1
ATOM 682 O O . GLN A 1 86 ? -4.001 -3.672 -8.296 1.00 87.00 86 GLN A O 1
ATOM 687 N N . ARG A 1 87 ? -2.793 -1.788 -8.447 1.00 90.81 87 ARG A N 1
ATOM 688 C CA . ARG A 1 87 ? -1.940 -2.258 -9.542 1.00 90.81 87 ARG A CA 1
ATOM 689 C C . ARG A 1 87 ? -0.916 -3.273 -9.042 1.00 90.81 87 ARG A C 1
ATOM 691 O O . ARG A 1 87 ? -0.704 -4.282 -9.704 1.00 90.81 87 ARG A O 1
ATOM 698 N N . LEU A 1 88 ? -0.305 -3.008 -7.886 1.00 87.69 88 LEU A N 1
ATOM 699 C CA . LEU A 1 88 ? 0.703 -3.865 -7.248 1.00 87.69 88 LEU A CA 1
ATOM 700 C C . LEU A 1 88 ? 0.128 -5.214 -6.793 1.00 87.69 88 LEU A C 1
ATOM 702 O O . LEU A 1 88 ? 0.843 -6.209 -6.771 1.00 87.69 88 LEU A O 1
ATOM 706 N N . SER A 1 89 ? -1.157 -5.247 -6.440 1.00 89.44 89 SER A N 1
ATOM 707 C CA . SER A 1 89 ? -1.869 -6.449 -5.991 1.00 89.44 89 SER A CA 1
ATOM 708 C C . SER A 1 89 ? -2.543 -7.241 -7.113 1.00 89.44 89 SER A C 1
ATOM 710 O O . SER A 1 89 ? -3.209 -8.250 -6.853 1.00 89.44 89 SER A O 1
ATOM 712 N N . ASP A 1 90 ? -2.402 -6.806 -8.370 1.00 89.88 90 ASP A N 1
ATOM 713 C CA . ASP A 1 90 ? -2.938 -7.561 -9.494 1.00 89.88 90 ASP A CA 1
ATOM 714 C C . ASP A 1 90 ? -2.152 -8.858 -9.718 1.00 89.88 90 ASP A C 1
ATOM 716 O O . ASP A 1 90 ? -0.924 -8.891 -9.668 1.00 89.88 90 ASP A O 1
ATOM 720 N N . ALA A 1 91 ? -2.862 -9.946 -10.016 1.00 84.88 91 ALA A N 1
ATOM 721 C CA . ALA A 1 91 ? -2.233 -11.243 -10.256 1.00 84.88 91 ALA A CA 1
ATOM 722 C C . ALA A 1 91 ? -1.326 -11.244 -11.500 1.00 84.88 91 ALA A C 1
ATOM 724 O O . ALA A 1 91 ? -0.410 -12.057 -11.588 1.00 84.88 91 ALA A O 1
ATOM 725 N N . ASN A 1 92 ? -1.569 -10.335 -12.450 1.00 88.38 92 ASN A N 1
ATOM 726 C CA . ASN A 1 92 ? -0.753 -10.143 -13.647 1.00 88.38 92 ASN A CA 1
ATOM 727 C C . ASN A 1 92 ? 0.141 -8.903 -13.530 1.00 88.38 92 ASN A C 1
ATOM 729 O O . ASN A 1 92 ? 0.516 -8.316 -14.547 1.00 88.38 92 ASN A O 1
ATOM 733 N N . TYR A 1 93 ? 0.448 -8.468 -12.305 1.00 87.00 93 TYR A N 1
ATOM 734 C CA . TYR A 1 93 ? 1.311 -7.322 -12.069 1.00 87.00 93 TYR A CA 1
ATOM 735 C C . TYR A 1 93 ? 2.666 -7.496 -12.768 1.00 87.00 93 TYR A C 1
ATOM 737 O O . TYR A 1 93 ? 3.386 -8.475 -12.564 1.00 87.00 93 TYR A O 1
ATOM 745 N N . VAL A 1 94 ? 3.018 -6.502 -13.585 1.00 88.31 94 VAL A N 1
ATOM 746 C CA . VAL A 1 94 ? 4.339 -6.367 -14.196 1.00 88.31 94 VAL A CA 1
ATOM 747 C C . VAL A 1 94 ? 4.963 -5.077 -13.664 1.00 88.31 94 VAL A C 1
ATOM 749 O O . VAL A 1 94 ? 4.364 -4.009 -13.840 1.00 88.31 94 VAL A O 1
ATOM 752 N N . PRO A 1 95 ? 6.146 -5.141 -13.024 1.00 86.56 95 PRO A N 1
ATOM 753 C CA . PRO A 1 95 ? 6.776 -3.965 -12.452 1.00 86.56 95 PRO A CA 1
ATOM 754 C C . PRO A 1 95 ? 7.174 -2.970 -13.536 1.00 86.56 95 PRO A C 1
ATOM 756 O O . PRO A 1 95 ? 7.792 -3.307 -14.550 1.00 86.56 95 PRO A O 1
ATOM 759 N N . THR A 1 96 ? 6.818 -1.715 -13.302 1.00 88.06 96 THR A N 1
ATOM 760 C CA . THR A 1 96 ? 7.240 -0.583 -14.120 1.00 88.06 96 THR A CA 1
ATOM 761 C C . THR A 1 96 ? 8.652 -0.155 -13.735 1.00 88.06 96 THR A C 1
ATOM 763 O O . THR A 1 96 ? 9.175 -0.508 -12.678 1.00 88.06 96 THR A O 1
ATOM 766 N N . LYS A 1 97 ? 9.283 0.659 -14.585 1.00 85.81 97 LYS A N 1
ATOM 767 C CA . LYS A 1 97 ? 10.592 1.244 -14.262 1.00 85.81 97 LYS A CA 1
ATOM 768 C C . LYS A 1 97 ? 10.538 2.056 -12.967 1.00 85.81 97 LYS A C 1
ATOM 770 O O . LYS A 1 97 ? 11.485 2.009 -12.196 1.00 85.81 97 LYS A O 1
ATOM 775 N N . GLU A 1 98 ? 9.438 2.762 -12.726 1.00 85.31 98 GLU A N 1
ATOM 776 C CA . GLU A 1 98 ? 9.232 3.550 -11.511 1.00 85.31 98 GLU A CA 1
ATOM 777 C C . GLU A 1 98 ? 9.125 2.657 -10.274 1.00 85.31 98 GLU A C 1
ATOM 779 O O . GLU A 1 98 ? 9.818 2.921 -9.298 1.00 85.31 98 GLU A O 1
ATOM 784 N N . ASP A 1 99 ? 8.376 1.549 -10.339 1.00 86.31 99 ASP A N 1
ATOM 785 C CA . ASP A 1 99 ? 8.305 0.577 -9.236 1.00 86.31 99 ASP A CA 1
ATOM 786 C C . ASP A 1 99 ? 9.693 0.077 -8.835 1.00 86.31 99 ASP A C 1
ATOM 788 O O . ASP A 1 99 ? 10.017 0.007 -7.653 1.00 86.31 99 ASP A O 1
ATOM 792 N N . VAL A 1 100 ? 10.530 -0.239 -9.827 1.00 84.06 100 VAL A N 1
ATOM 793 C CA . VAL A 1 100 ? 11.900 -0.715 -9.602 1.00 84.06 100 VAL A CA 1
ATOM 794 C C . VAL A 1 100 ? 12.784 0.383 -9.007 1.00 84.06 100 VAL A C 1
ATOM 796 O O . VAL A 1 100 ? 13.630 0.087 -8.169 1.00 84.06 100 VAL A O 1
ATOM 799 N N . LEU A 1 101 ? 12.593 1.643 -9.409 1.00 83.81 101 LEU A N 1
ATOM 800 C CA . LEU A 1 101 ? 13.335 2.781 -8.856 1.00 83.81 101 LEU A CA 1
ATOM 801 C C . LEU A 1 101 ? 12.929 3.091 -7.408 1.00 83.81 101 LEU A C 1
ATOM 803 O O . LEU A 1 101 ? 13.789 3.425 -6.594 1.00 83.81 101 LEU A O 1
ATOM 807 N N . TYR A 1 102 ? 11.640 2.974 -7.084 1.00 81.44 102 TYR A N 1
ATOM 808 C CA . TYR A 1 102 ? 11.107 3.200 -5.739 1.00 81.44 102 TYR A CA 1
ATOM 809 C C . TYR A 1 102 ? 11.301 1.997 -4.805 1.00 81.44 102 TYR A C 1
ATOM 811 O O . TYR A 1 102 ? 11.322 2.161 -3.582 1.00 81.44 102 TYR A O 1
ATOM 819 N N . ALA A 1 103 ? 11.470 0.789 -5.347 1.00 78.06 103 ALA A N 1
ATOM 820 C CA . ALA A 1 103 ? 11.780 -0.407 -4.576 1.00 78.06 103 ALA A CA 1
ATOM 821 C C . ALA A 1 103 ? 13.173 -0.280 -3.943 1.00 78.06 103 ALA A C 1
ATOM 823 O O . ALA A 1 103 ? 14.209 -0.529 -4.561 1.00 78.06 103 ALA A O 1
ATOM 824 N N . ARG A 1 104 ? 13.210 0.104 -2.665 1.00 68.62 104 ARG A N 1
ATOM 825 C CA . ARG A 1 104 ? 14.453 0.262 -1.909 1.00 68.62 104 ARG A CA 1
ATOM 826 C C . ARG A 1 104 ? 15.036 -1.100 -1.529 1.00 68.62 104 ARG A C 1
ATOM 828 O O . ARG A 1 104 ? 14.886 -1.564 -0.402 1.00 68.62 104 ARG A O 1
ATOM 835 N N . VAL A 1 105 ? 15.763 -1.725 -2.449 1.00 61.91 105 VAL A N 1
ATOM 836 C CA . VAL A 1 105 ? 16.615 -2.877 -2.134 1.00 61.91 105 VAL A CA 1
ATOM 837 C C . VAL A 1 105 ? 17.981 -2.350 -1.710 1.00 61.91 105 VAL A C 1
ATOM 839 O O . VAL A 1 105 ? 18.666 -1.677 -2.479 1.00 61.91 105 VAL A O 1
ATOM 842 N N . ARG A 1 106 ? 18.399 -2.638 -0.470 1.00 53.47 106 ARG A N 1
ATOM 843 C CA . ARG A 1 106 ? 19.781 -2.362 -0.052 1.00 53.47 106 ARG A CA 1
ATOM 844 C C . ARG A 1 106 ? 20.721 -3.137 -0.976 1.00 53.47 106 ARG A C 1
ATOM 846 O O . ARG A 1 106 ? 20.697 -4.366 -0.978 1.00 53.47 106 ARG A O 1
ATOM 853 N N . THR A 1 107 ? 21.554 -2.428 -1.736 1.00 55.38 107 THR A N 1
ATOM 854 C CA . THR A 1 107 ? 22.604 -3.039 -2.556 1.00 55.38 107 THR A CA 1
ATOM 855 C C . THR A 1 107 ? 23.557 -3.807 -1.648 1.00 55.38 107 THR A C 1
ATOM 857 O O . THR A 1 107 ? 24.325 -3.218 -0.891 1.00 55.38 107 THR A O 1
ATOM 860 N N . THR A 1 108 ? 23.491 -5.132 -1.705 1.00 53.22 108 THR A N 1
ATOM 861 C CA . THR A 1 108 ? 24.346 -6.057 -0.949 1.00 53.22 108 THR A CA 1
ATOM 862 C C . THR A 1 108 ? 25.504 -6.553 -1.825 1.00 53.22 108 THR A C 1
ATOM 864 O O . THR A 1 108 ? 25.805 -7.740 -1.874 1.00 53.22 108 THR A O 1
ATOM 867 N N . GLY A 1 109 ? 26.161 -5.637 -2.550 1.00 60.50 109 GLY A N 1
ATOM 868 C CA . GLY A 1 109 ? 27.297 -5.947 -3.425 1.00 60.50 109 GLY A CA 1
ATOM 869 C C . GLY A 1 109 ? 27.680 -4.802 -4.368 1.00 60.50 109 GLY A C 1
ATOM 870 O O . GLY A 1 109 ? 26.965 -3.806 -4.468 1.00 60.50 109 GLY A O 1
ATOM 871 N N . VAL A 1 110 ? 28.812 -4.953 -5.061 1.00 68.81 110 VAL A N 1
ATOM 872 C CA . VAL A 1 110 ? 29.243 -4.060 -6.150 1.00 68.81 110 VAL A CA 1
ATOM 873 C C . VAL A 1 110 ? 28.749 -4.648 -7.469 1.00 68.81 110 VAL A C 1
ATOM 875 O O . VAL A 1 110 ? 29.098 -5.777 -7.806 1.00 68.81 110 VAL A O 1
ATOM 878 N N . VAL A 1 111 ? 27.940 -3.888 -8.208 1.00 69.69 111 VAL A N 1
ATOM 879 C CA . VAL A 1 111 ? 27.480 -4.242 -9.557 1.00 69.69 111 VAL A CA 1
ATOM 880 C C . VAL A 1 111 ? 28.086 -3.236 -10.532 1.00 69.69 111 VAL A C 1
ATOM 882 O O . VAL A 1 111 ? 27.795 -2.046 -10.440 1.00 69.69 111 VAL A O 1
ATOM 885 N N . GLU A 1 112 ? 28.943 -3.694 -11.446 1.00 70.94 112 GLU A N 1
ATOM 886 C CA . GLU A 1 112 ? 29.494 -2.866 -12.526 1.00 70.94 112 GLU A CA 1
ATOM 887 C C . GLU A 1 112 ? 28.684 -3.093 -13.808 1.00 70.94 112 GLU A C 1
ATOM 889 O O . GLU A 1 112 ? 28.481 -4.232 -14.230 1.00 70.94 112 GLU A O 1
ATOM 894 N N . ILE A 1 113 ? 28.214 -2.007 -14.429 1.00 74.94 113 ILE A N 1
ATOM 895 C CA . ILE A 1 113 ? 27.501 -2.037 -15.711 1.00 74.94 113 ILE A CA 1
ATOM 896 C C . ILE A 1 113 ? 28.295 -1.176 -16.696 1.00 74.94 113 ILE A C 1
ATOM 898 O O . ILE A 1 113 ? 28.415 0.033 -16.505 1.00 74.94 113 ILE A O 1
ATOM 902 N N . GLN A 1 114 ? 28.849 -1.793 -17.742 1.00 62.56 114 GLN A N 1
ATOM 903 C CA . GLN A 1 114 ? 29.551 -1.089 -18.818 1.00 62.56 114 GLN A CA 1
ATOM 904 C C . GLN A 1 114 ? 28.588 -0.824 -19.981 1.00 62.56 114 GLN A C 1
ATOM 906 O O . GLN A 1 114 ? 28.003 -1.756 -20.534 1.00 62.56 114 GLN A O 1
ATOM 911 N N . PHE A 1 115 ? 28.440 0.444 -20.364 1.00 67.19 115 PHE A N 1
ATOM 912 C CA . PHE A 1 115 ? 27.696 0.858 -21.556 1.00 67.19 115 PHE A CA 1
ATOM 913 C C . PHE A 1 115 ? 28.689 1.108 -22.700 1.00 67.19 115 PHE A C 1
ATOM 915 O O . PHE A 1 115 ? 29.757 1.675 -22.466 1.00 67.19 115 PHE A O 1
ATOM 922 N N . ARG A 1 116 ? 28.364 0.639 -23.909 1.00 56.88 116 ARG A N 1
ATOM 923 C CA . ARG A 1 116 ? 29.235 0.683 -25.094 1.00 56.88 116 ARG A CA 1
ATOM 924 C C . ARG A 1 116 ? 28.810 1.773 -26.066 1.00 56.88 116 ARG A C 1
ATOM 926 O O . ARG A 1 116 ? 27.583 1.986 -26.177 1.00 56.88 116 ARG A O 1
#

Secondary structure (DSSP, 8-state):
-------SSSSSS-TTTTS-PPPHHHHHHHHHHHHHHHH-SS----HHHHHHHHHHHHSHHHHHHHHTTTTTT--TTHHHHHHTHHHHT-TT----HHHHHHS-----S-------

InterPro domains:
  IPR001019 Guanine nucleotide binding protein, alpha subunit [PF00503] (24-115)
  IPR001019 Guanine nucleotide binding protein, alpha subunit [PS51882] (1-116)
  IPR001019 Guanine nucleotide binding protein, alpha subunit [PTHR10218] (18-116)
  IPR002976 Plant G-protein, alpha subunit [PR01242] (5-19)
  IPR002976 Plant G-protein, alpha subunit [PR01242] (29-43)
  IPR011025 G protein alpha subunit, helical insertion [G3DSA:1.10.400.10] (1-106)
  IPR011025 G protein alpha subunit, helical insertion [SSF47895] (21-107)